Protein AF-A0AAP6B403-F1 (afdb_monomer_lite)

Organism: Escherichia coli (NCBI:txid562)

Radius of gyration: 23.77 Å; chains: 1; bounding box: 49×22×82 Å

Sequence (148 aa):
MSEGTRVNDFAYVKQALLAVFHRMNTRPLTRLCEKDDIQRGIADIQWMLHHHYYPSPGQVGFIIFLLRDEKFRVVREDGRQSFLAVEIQSLIDVLKDIRKYLQFVTRYDCDGCIIRLHASAERKYLWIFLECVIVFILCAVLFFLIIC

Structure (mmCIF, N/CA/C/O backbone):
data_AF-A0AAP6B403-F1
#
_entry.id   AF-A0AAP6B403-F1
#
loop_
_atom_site.group_PDB
_atom_site.id
_atom_site.type_symbol
_atom_site.label_atom_id
_atom_site.label_alt_id
_atom_site.label_comp_id
_atom_site.label_asym_id
_atom_site.label_entity_id
_atom_site.label_seq_id
_atom_site.pdbx_PDB_ins_code
_atom_site.Cartn_x
_atom_site.Cartn_y
_atom_site.Cartn_z
_atom_site.occupancy
_atom_site.B_iso_or_equiv
_atom_site.auth_seq_id
_atom_site.auth_comp_id
_atom_site.auth_asym_id
_atom_site.auth_atom_id
_atom_site.pdbx_PDB_model_num
ATOM 1 N N . MET A 1 1 ? 16.189 9.549 -17.288 1.00 48.72 1 MET A N 1
ATOM 2 C CA . MET A 1 1 ? 15.936 8.790 -16.044 1.00 48.72 1 MET A CA 1
ATOM 3 C C . MET A 1 1 ? 16.785 7.537 -16.120 1.00 48.72 1 MET A C 1
ATOM 5 O O . MET A 1 1 ? 16.597 6.778 -17.062 1.00 48.72 1 MET A O 1
ATOM 9 N N . SER A 1 2 ? 17.787 7.416 -15.249 1.00 49.03 2 SER A N 1
ATOM 10 C CA . SER A 1 2 ? 18.750 6.307 -15.263 1.00 49.03 2 SER A CA 1
ATOM 11 C C . SER A 1 2 ? 18.088 5.025 -14.747 1.00 49.03 2 SER A C 1
ATOM 13 O O . SER A 1 2 ? 17.201 5.075 -13.894 1.00 49.03 2 SER A O 1
ATOM 15 N N . GLU A 1 3 ? 18.506 3.880 -15.277 1.00 51.94 3 GLU A N 1
ATOM 16 C CA . GLU A 1 3 ? 18.028 2.553 -14.877 1.00 51.94 3 GLU A CA 1
ATOM 17 C C . GLU A 1 3 ? 18.267 2.284 -13.380 1.00 51.94 3 GLU A C 1
ATOM 19 O O . GLU A 1 3 ? 17.398 1.737 -12.703 1.00 51.94 3 GLU A O 1
ATOM 24 N N . GLY A 1 4 ? 19.362 2.815 -12.820 1.00 56.03 4 GLY A N 1
ATOM 25 C CA . GLY A 1 4 ? 19.655 2.749 -11.384 1.00 56.03 4 GLY A CA 1
ATOM 26 C C . GLY A 1 4 ? 18.653 3.510 -10.505 1.00 56.03 4 GLY A C 1
ATOM 27 O O . GLY A 1 4 ? 18.378 3.090 -9.385 1.00 56.03 4 GLY A O 1
ATOM 28 N N . THR A 1 5 ? 18.041 4.587 -11.011 1.00 62.16 5 THR A N 1
ATOM 29 C CA . THR A 1 5 ? 16.978 5.307 -10.286 1.00 62.16 5 THR A CA 1
ATOM 30 C C . THR A 1 5 ? 15.717 4.447 -10.181 1.00 62.16 5 THR A C 1
ATOM 32 O O . THR A 1 5 ? 15.158 4.315 -9.099 1.00 62.16 5 THR A O 1
ATOM 35 N N . ARG A 1 6 ? 15.321 3.769 -11.268 1.00 63.31 6 ARG A N 1
ATOM 36 C CA . ARG A 1 6 ? 14.115 2.920 -11.296 1.00 63.31 6 ARG A CA 1
ATOM 37 C C . ARG A 1 6 ? 14.218 1.688 -10.393 1.00 63.31 6 ARG A C 1
ATOM 39 O O . ARG A 1 6 ? 13.226 1.293 -9.787 1.00 63.31 6 ARG A O 1
ATOM 46 N N . VAL A 1 7 ? 15.403 1.085 -10.293 1.00 61.81 7 VAL A N 1
ATOM 47 C CA . VAL A 1 7 ? 15.643 -0.050 -9.384 1.00 61.81 7 VAL A CA 1
ATOM 48 C C . VAL A 1 7 ? 15.498 0.387 -7.921 1.00 61.81 7 VAL A C 1
ATOM 50 O O . VAL A 1 7 ? 14.832 -0.298 -7.142 1.00 61.81 7 VAL A O 1
ATOM 53 N N . ASN A 1 8 ? 16.032 1.560 -7.566 1.00 73.75 8 ASN A N 1
ATOM 54 C CA . ASN A 1 8 ? 15.880 2.133 -6.226 1.00 73.75 8 ASN A CA 1
ATOM 55 C C . ASN A 1 8 ? 14.420 2.506 -5.913 1.00 73.75 8 ASN A C 1
ATOM 57 O O . ASN A 1 8 ? 13.933 2.214 -4.821 1.00 73.75 8 ASN A O 1
ATOM 61 N N . ASP A 1 9 ? 13.698 3.066 -6.886 1.00 84.25 9 ASP A N 1
ATOM 62 C CA . ASP A 1 9 ? 12.278 3.413 -6.761 1.00 84.25 9 ASP A CA 1
ATOM 63 C C . ASP A 1 9 ? 11.404 2.171 -6.490 1.00 84.25 9 ASP A C 1
ATOM 65 O O . ASP A 1 9 ? 10.488 2.198 -5.665 1.00 84.25 9 ASP A O 1
ATOM 69 N N . PHE A 1 10 ? 11.677 1.051 -7.172 1.00 87.12 10 PHE A N 1
ATOM 70 C CA . PHE A 1 10 ? 10.951 -0.205 -6.951 1.00 87.12 10 PHE A CA 1
ATOM 71 C C . PHE A 1 10 ? 11.258 -0.811 -5.578 1.00 87.12 10 PHE A C 1
ATOM 73 O O . PHE A 1 10 ? 10.337 -1.230 -4.873 1.00 87.12 10 PHE A O 1
ATOM 80 N N . ALA A 1 11 ? 12.533 -0.832 -5.178 1.00 88.69 11 ALA A N 1
ATOM 81 C CA . ALA A 1 11 ? 12.945 -1.327 -3.867 1.00 88.69 11 ALA A CA 1
ATOM 82 C C . ALA A 1 11 ? 12.255 -0.557 -2.730 1.00 88.69 11 ALA A C 1
ATOM 84 O O . ALA A 1 11 ? 11.718 -1.178 -1.809 1.00 88.69 11 ALA A O 1
ATOM 85 N N . TYR A 1 12 ? 12.183 0.774 -2.848 1.00 89.94 12 TYR A N 1
ATOM 86 C CA . TYR A 1 12 ? 11.459 1.630 -1.911 1.00 89.94 12 TYR A CA 1
ATOM 87 C C . TYR A 1 12 ? 9.979 1.237 -1.796 1.00 89.94 12 TYR A C 1
ATOM 89 O O . TYR A 1 12 ? 9.494 0.969 -0.695 1.00 89.94 12 TYR A O 1
ATOM 97 N N . VAL A 1 13 ? 9.266 1.132 -2.925 1.00 91.62 13 VAL A N 1
ATOM 98 C CA . VAL A 1 13 ? 7.840 0.756 -2.941 1.00 91.62 13 VAL A CA 1
ATOM 99 C C . VAL A 1 13 ? 7.618 -0.623 -2.325 1.00 91.62 13 VAL A C 1
ATOM 101 O O . VAL A 1 13 ? 6.713 -0.797 -1.507 1.00 91.62 13 VAL A O 1
ATOM 104 N N . LYS A 1 14 ? 8.451 -1.600 -2.695 1.00 94.44 14 LYS A N 1
ATOM 105 C CA . LYS A 1 14 ? 8.369 -2.967 -2.180 1.00 94.44 14 LYS A CA 1
ATOM 106 C C . LYS A 1 14 ? 8.542 -2.993 -0.666 1.00 94.44 14 LYS A C 1
ATOM 108 O O . LYS A 1 14 ? 7.716 -3.582 0.027 1.00 94.44 14 LYS A O 1
ATOM 113 N N . GLN A 1 15 ? 9.578 -2.338 -0.147 1.00 94.75 15 GLN A N 1
ATOM 114 C CA . GLN A 1 15 ? 9.840 -2.299 1.289 1.00 94.75 15 GLN A CA 1
ATOM 115 C C . GLN A 1 15 ? 8.717 -1.584 2.051 1.00 94.75 15 GLN A C 1
ATOM 117 O O . GLN A 1 15 ? 8.263 -2.088 3.077 1.00 94.75 15 GLN A O 1
ATOM 122 N N . ALA A 1 16 ? 8.229 -0.454 1.533 1.00 94.31 16 ALA A N 1
ATOM 123 C CA . ALA A 1 16 ? 7.165 0.318 2.166 1.00 94.31 16 ALA A CA 1
ATOM 124 C C . ALA A 1 16 ? 5.848 -0.473 2.252 1.00 94.31 16 ALA A C 1
ATOM 126 O O . ALA A 1 16 ? 5.251 -0.555 3.324 1.00 94.31 16 ALA A O 1
ATOM 127 N N . LEU A 1 17 ? 5.418 -1.115 1.160 1.00 95.75 17 LEU A N 1
ATOM 128 C CA . LEU A 1 17 ? 4.197 -1.928 1.152 1.00 95.75 17 LEU A CA 1
ATOM 129 C C . LEU A 1 17 ? 4.313 -3.162 2.051 1.00 95.75 17 LEU A C 1
ATOM 131 O O . LEU A 1 17 ? 3.391 -3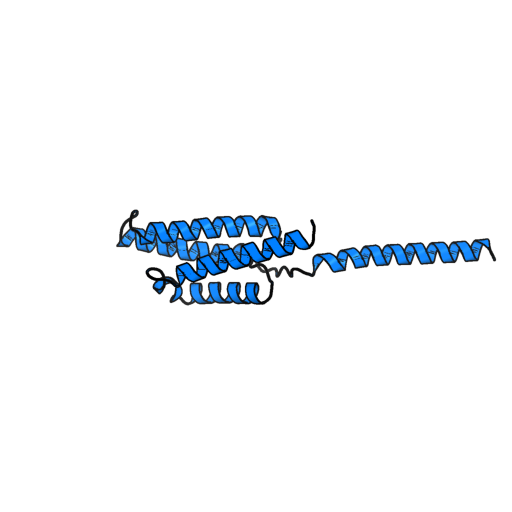.448 2.812 1.00 95.75 17 LEU A O 1
ATOM 135 N N . LEU A 1 18 ? 5.449 -3.865 2.022 1.00 94.75 18 LEU A N 1
ATOM 136 C CA . LEU A 1 18 ? 5.670 -5.015 2.904 1.00 94.75 18 LEU A CA 1
ATOM 137 C C . LEU A 1 18 ? 5.667 -4.610 4.384 1.00 94.75 18 LEU A C 1
ATOM 139 O O . LEU A 1 18 ? 5.119 -5.343 5.204 1.00 94.75 18 LEU A O 1
ATOM 143 N N . ALA A 1 19 ? 6.205 -3.437 4.731 1.00 93.81 19 ALA A N 1
ATOM 144 C CA . ALA A 1 19 ? 6.144 -2.912 6.093 1.00 93.81 19 ALA A CA 1
ATOM 145 C C . ALA A 1 19 ? 4.702 -2.604 6.536 1.00 93.81 19 ALA A C 1
ATOM 147 O O . ALA A 1 19 ? 4.329 -2.920 7.667 1.00 93.81 19 ALA A O 1
ATOM 148 N N . VAL A 1 20 ? 3.873 -2.039 5.648 1.00 94.31 20 VAL A N 1
ATOM 149 C CA . VAL A 1 20 ? 2.440 -1.825 5.918 1.00 94.31 20 VAL A CA 1
ATOM 150 C C . VAL A 1 20 ? 1.731 -3.159 6.147 1.00 94.31 20 VAL A C 1
ATOM 152 O O . VAL A 1 20 ? 1.050 -3.315 7.157 1.00 94.31 20 VAL A O 1
ATOM 155 N N . PHE A 1 21 ? 1.914 -4.139 5.259 1.00 93.06 21 PHE A N 1
ATOM 156 C CA . PHE A 1 21 ? 1.256 -5.445 5.384 1.00 93.06 21 PHE A CA 1
ATOM 157 C C . PHE A 1 21 ? 1.716 -6.215 6.616 1.00 93.06 21 PHE A C 1
ATOM 159 O O . PHE A 1 21 ? 0.906 -6.865 7.271 1.00 93.06 21 PHE A O 1
ATOM 166 N N . HIS A 1 22 ? 2.992 -6.095 6.981 1.00 92.19 22 HIS A N 1
ATOM 167 C CA . HIS A 1 22 ? 3.491 -6.657 8.226 1.00 92.19 22 HIS A CA 1
ATOM 168 C C . HIS A 1 22 ? 2.767 -6.052 9.434 1.00 92.19 22 HIS A C 1
ATOM 170 O O . HIS A 1 22 ? 2.253 -6.799 10.257 1.00 92.19 22 HIS A O 1
ATOM 176 N N . ARG A 1 23 ? 2.638 -4.718 9.498 1.00 90.94 23 ARG A N 1
ATOM 177 C CA . ARG A 1 23 ? 1.892 -4.036 10.571 1.00 90.94 23 ARG A CA 1
ATOM 178 C C . ARG A 1 23 ? 0.417 -4.430 10.610 1.00 90.94 23 ARG A C 1
ATOM 180 O O . ARG A 1 23 ? -0.119 -4.686 11.684 1.00 90.94 23 ARG A O 1
ATOM 187 N N . MET A 1 24 ? -0.233 -4.540 9.453 1.00 89.12 24 MET A N 1
ATOM 188 C CA . MET A 1 24 ? -1.617 -5.020 9.376 1.00 89.12 24 MET A CA 1
ATOM 189 C C . MET A 1 24 ? -1.767 -6.450 9.912 1.00 89.12 24 MET A C 1
ATOM 191 O O . MET A 1 24 ? -2.800 -6.779 10.487 1.00 89.12 24 MET A O 1
ATOM 195 N N . ASN A 1 25 ? -0.736 -7.285 9.769 1.00 87.25 25 ASN A N 1
ATOM 196 C CA . ASN A 1 25 ? -0.720 -8.657 10.270 1.00 87.25 25 ASN A CA 1
ATOM 197 C C . ASN A 1 25 ? -0.200 -8.782 11.717 1.00 87.25 25 ASN A C 1
ATOM 199 O O . ASN A 1 25 ? 0.017 -9.889 12.208 1.00 87.25 25 ASN A O 1
ATOM 203 N N . THR A 1 26 ? 0.016 -7.665 12.416 1.00 85.19 26 THR A N 1
ATOM 204 C CA . THR A 1 26 ? 0.344 -7.648 13.850 1.00 85.19 26 THR A CA 1
ATOM 205 C C . THR A 1 26 ? -0.866 -7.233 14.679 1.00 85.19 26 THR A C 1
ATOM 207 O O . THR A 1 26 ? -1.756 -6.528 14.203 1.00 85.19 26 THR A O 1
ATOM 210 N N . ARG A 1 27 ? -0.951 -7.711 15.928 1.00 77.06 27 ARG A N 1
ATOM 211 C CA . ARG A 1 27 ? -2.027 -7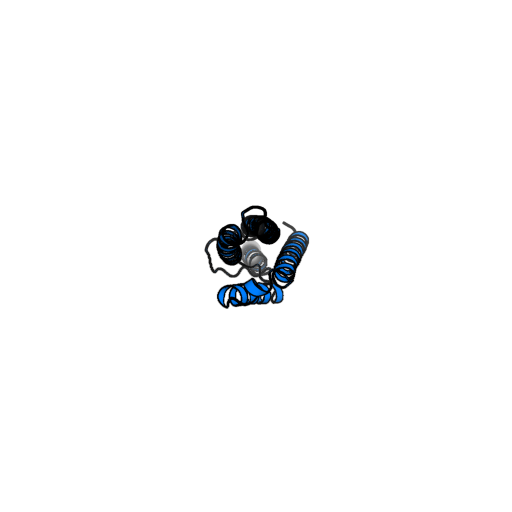.291 16.839 1.00 77.06 27 ARG A CA 1
ATOM 212 C C . ARG A 1 27 ? -1.922 -5.779 17.078 1.00 77.06 27 ARG A C 1
ATOM 214 O O . ARG A 1 27 ? -0.805 -5.306 17.266 1.00 77.06 27 ARG A O 1
ATOM 221 N N . PRO A 1 28 ? -3.045 -5.046 17.144 1.00 75.12 28 PRO A N 1
ATOM 222 C CA . PRO A 1 28 ? -4.441 -5.519 17.169 1.00 75.12 28 PRO A CA 1
ATOM 223 C C . PRO A 1 28 ? -5.119 -5.692 15.790 1.00 75.12 28 PRO A C 1
ATOM 225 O O . PRO A 1 28 ? -6.290 -6.060 15.728 1.00 75.12 28 PRO A O 1
ATOM 228 N N . LEU A 1 29 ? -4.407 -5.454 14.686 1.00 79.44 29 LEU A N 1
ATOM 229 C CA . LEU A 1 29 ? -4.966 -5.393 13.329 1.00 79.44 29 LEU A CA 1
ATOM 230 C C . LEU A 1 29 ? -5.096 -6.744 12.618 1.00 79.44 29 LEU A C 1
ATOM 232 O O . LEU A 1 29 ? -5.716 -6.808 11.560 1.00 79.44 29 LEU A O 1
ATOM 236 N N . THR A 1 30 ? -4.593 -7.834 13.201 1.00 80.00 30 THR A N 1
ATOM 237 C CA . THR A 1 30 ? -4.675 -9.189 12.619 1.00 80.00 30 THR A CA 1
ATOM 238 C C . THR A 1 30 ? -6.084 -9.565 12.173 1.00 80.00 30 THR A C 1
ATOM 240 O O . THR A 1 30 ? -6.255 -10.136 11.103 1.00 80.00 30 THR A O 1
ATOM 243 N N . ARG A 1 31 ? -7.103 -9.167 12.945 1.00 77.81 31 ARG A N 1
ATOM 244 C CA . ARG A 1 31 ? -8.519 -9.436 12.649 1.00 77.81 31 ARG A CA 1
ATOM 245 C C . ARG A 1 31 ? -8.997 -8.796 11.344 1.00 77.81 31 ARG A C 1
ATOM 247 O O . ARG A 1 31 ? -9.933 -9.273 10.716 1.00 77.81 31 ARG A O 1
ATOM 254 N N . LEU A 1 32 ? -8.360 -7.702 10.933 1.00 76.50 32 LEU A N 1
ATOM 255 C CA . LEU A 1 32 ? -8.631 -7.058 9.657 1.00 76.50 32 LEU A CA 1
ATOM 256 C C . LEU A 1 32 ? -8.083 -7.892 8.491 1.00 76.50 32 LEU A C 1
ATOM 258 O O . LEU A 1 32 ? -8.729 -7.992 7.454 1.00 76.50 32 LEU A O 1
ATOM 262 N N . CYS A 1 33 ? -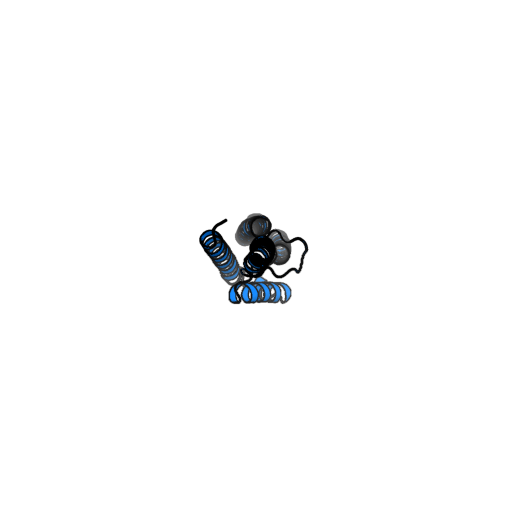6.924 -8.527 8.677 1.00 77.75 33 CYS A N 1
ATOM 263 C CA . CYS A 1 33 ? -6.325 -9.411 7.676 1.00 77.75 33 CYS A CA 1
ATOM 264 C C . CYS A 1 33 ? -7.077 -10.741 7.505 1.00 77.75 33 CYS A C 1
ATOM 266 O O . CYS A 1 33 ? -6.839 -11.424 6.517 1.00 77.75 33 CYS A O 1
ATOM 268 N N . GLU A 1 34 ? -7.987 -11.091 8.420 1.00 81.69 34 GLU A N 1
ATOM 269 C CA . GLU A 1 34 ? -8.866 -12.267 8.307 1.00 81.69 34 GLU A CA 1
ATOM 270 C C . GLU A 1 34 ? -10.023 -12.053 7.315 1.00 81.69 34 GLU A C 1
ATOM 272 O O . GLU A 1 34 ? -10.693 -13.010 6.941 1.00 81.69 34 GLU A O 1
ATOM 277 N N . LYS A 1 35 ? -10.287 -10.811 6.879 1.00 84.38 35 LYS A N 1
ATOM 278 C CA . LYS A 1 35 ? -11.310 -10.547 5.860 1.00 84.38 35 LYS A CA 1
ATOM 279 C C . LYS A 1 35 ? -10.795 -10.978 4.485 1.00 84.38 35 LYS A C 1
ATOM 281 O O . LYS A 1 35 ? -9.793 -10.435 4.014 1.00 84.38 35 LYS A O 1
ATOM 286 N N . ASP A 1 36 ? -11.535 -11.860 3.813 1.00 86.69 36 ASP A N 1
ATOM 287 C CA . ASP A 1 36 ? -11.174 -12.431 2.505 1.00 86.69 36 ASP A CA 1
ATOM 288 C C . ASP A 1 36 ? -10.760 -11.377 1.467 1.00 86.69 36 ASP A C 1
ATOM 290 O O . ASP A 1 36 ? -9.772 -11.556 0.754 1.00 86.69 36 ASP A O 1
ATOM 294 N N . ASP A 1 37 ? -11.475 -10.252 1.395 1.00 83.69 37 ASP A N 1
ATOM 295 C CA . ASP A 1 37 ? -11.188 -9.184 0.429 1.00 83.69 37 ASP A CA 1
ATOM 296 C C . ASP A 1 37 ? -9.839 -8.500 0.690 1.00 83.69 37 ASP A C 1
ATOM 298 O O . ASP A 1 37 ? -9.104 -8.170 -0.245 1.00 83.69 37 ASP A O 1
ATOM 302 N N . ILE A 1 38 ? -9.486 -8.318 1.966 1.00 86.19 38 ILE A N 1
ATOM 303 C CA . ILE A 1 38 ? -8.208 -7.730 2.379 1.00 86.19 38 ILE A CA 1
ATOM 304 C C . ILE A 1 38 ? -7.088 -8.728 2.132 1.00 86.19 38 ILE A C 1
ATOM 306 O O . ILE A 1 38 ? -6.064 -8.366 1.555 1.00 86.19 38 ILE A O 1
ATOM 310 N N . GLN A 1 39 ? -7.295 -9.988 2.512 1.00 89.56 39 GLN A N 1
ATOM 311 C CA . GLN A 1 39 ? -6.317 -11.046 2.303 1.00 89.56 39 GLN A CA 1
ATOM 312 C C . GLN A 1 39 ? -6.015 -11.243 0.814 1.00 89.56 39 GLN A C 1
ATOM 314 O O . GLN A 1 39 ? -4.845 -11.295 0.433 1.00 89.56 39 GLN A O 1
ATOM 319 N N . ARG A 1 40 ? -7.047 -11.282 -0.037 1.00 89.44 40 ARG A N 1
ATOM 320 C CA . ARG A 1 40 ? -6.894 -11.393 -1.492 1.00 89.44 40 ARG A CA 1
ATOM 321 C C . ARG A 1 40 ? -6.160 -10.182 -2.067 1.00 89.44 40 ARG A C 1
ATOM 323 O O . ARG A 1 40 ? -5.185 -10.357 -2.789 1.00 89.44 40 ARG A O 1
ATOM 330 N N . GLY A 1 41 ? -6.550 -8.964 -1.682 1.00 89.31 41 GLY A N 1
ATOM 331 C CA . GLY A 1 41 ? -5.881 -7.743 -2.143 1.00 89.31 41 GLY A CA 1
ATOM 332 C C . GLY A 1 41 ? -4.405 -7.658 -1.729 1.00 89.31 41 GLY A C 1
ATOM 333 O O . GLY A 1 41 ? -3.560 -7.244 -2.523 1.00 89.31 41 GLY A O 1
ATOM 334 N N . ILE A 1 42 ? -4.071 -8.084 -0.506 1.00 92.25 42 ILE A N 1
ATOM 335 C CA . ILE A 1 42 ? -2.682 -8.160 -0.030 1.00 92.25 42 ILE A CA 1
ATOM 336 C C . ILE A 1 42 ? -1.903 -9.222 -0.810 1.00 92.25 42 ILE A C 1
ATOM 338 O O . ILE A 1 42 ? -0.794 -8.936 -1.264 1.00 92.25 42 ILE A O 1
ATOM 342 N N . ALA A 1 43 ? -2.471 -10.417 -0.992 1.00 91.88 43 ALA A N 1
ATOM 343 C CA . ALA A 1 43 ? -1.829 -11.511 -1.717 1.00 91.88 43 ALA A CA 1
ATOM 344 C C . ALA A 1 43 ? -1.529 -11.132 -3.175 1.00 91.88 43 ALA A C 1
ATOM 346 O O . ALA A 1 43 ? -0.419 -11.375 -3.651 1.00 91.88 43 ALA A O 1
ATOM 347 N N . ASP A 1 44 ? -2.464 -10.461 -3.851 1.00 91.12 44 ASP A N 1
ATOM 348 C CA . ASP A 1 44 ? -2.275 -9.976 -5.220 1.00 91.12 44 ASP A CA 1
ATOM 349 C C . ASP A 1 44 ? -1.107 -8.983 -5.305 1.00 91.12 44 ASP A C 1
ATOM 351 O O . ASP A 1 44 ? -0.214 -9.125 -6.146 1.00 91.12 44 ASP A O 1
ATOM 355 N N . ILE A 1 45 ? -1.052 -8.002 -4.396 1.00 92.81 45 ILE A N 1
ATOM 356 C CA . ILE A 1 45 ? 0.049 -7.029 -4.355 1.00 92.81 45 ILE A CA 1
ATOM 357 C C . ILE A 1 45 ? 1.378 -7.726 -4.024 1.00 92.81 45 ILE A C 1
ATOM 359 O O . ILE A 1 45 ? 2.395 -7.439 -4.655 1.00 92.81 45 ILE A O 1
ATOM 363 N N . GLN A 1 46 ? 1.399 -8.654 -3.065 1.00 93.81 46 GLN A N 1
ATOM 364 C CA . GLN A 1 46 ? 2.599 -9.420 -2.718 1.00 93.81 46 GLN A CA 1
ATOM 365 C C . GLN A 1 46 ? 3.107 -10.247 -3.900 1.00 93.81 46 GLN A C 1
ATOM 367 O O . GLN A 1 46 ? 4.311 -10.243 -4.171 1.00 93.81 46 GLN A O 1
ATOM 372 N N . TRP A 1 47 ? 2.209 -10.898 -4.642 1.00 93.38 47 TRP A N 1
ATOM 373 C CA . TRP A 1 47 ? 2.555 -11.634 -5.852 1.00 93.38 47 TRP A CA 1
ATOM 374 C C . TRP A 1 47 ? 3.179 -10.706 -6.901 1.00 93.38 47 TRP A C 1
ATOM 376 O O . TRP A 1 47 ? 4.224 -11.034 -7.463 1.00 93.38 47 TRP A O 1
ATOM 386 N N . MET A 1 48 ? 2.619 -9.512 -7.112 1.00 91.06 48 MET A N 1
ATOM 387 C CA . MET A 1 48 ? 3.191 -8.519 -8.032 1.00 91.06 48 MET A CA 1
ATOM 388 C C . MET A 1 48 ? 4.594 -8.077 -7.602 1.00 91.06 48 MET A C 1
ATOM 390 O O . MET A 1 48 ? 5.528 -8.105 -8.404 1.00 91.06 48 MET A O 1
ATOM 394 N N . LEU A 1 49 ? 4.773 -7.737 -6.324 1.00 91.62 49 LEU A N 1
ATOM 395 C CA . LEU A 1 49 ? 6.064 -7.315 -5.774 1.00 91.62 49 LEU A CA 1
ATOM 396 C C . LEU A 1 49 ? 7.123 -8.430 -5.813 1.00 91.62 49 LEU A C 1
ATOM 398 O O . LEU A 1 49 ? 8.318 -8.152 -5.956 1.00 91.62 49 LEU A O 1
ATOM 402 N N . HIS A 1 50 ? 6.704 -9.689 -5.679 1.00 91.31 50 HIS A N 1
ATOM 403 C CA . HIS A 1 50 ? 7.572 -10.854 -5.837 1.00 91.31 50 HIS A CA 1
ATOM 404 C C . HIS A 1 50 ? 8.075 -10.982 -7.282 1.00 91.31 50 HIS A C 1
ATOM 406 O O . HIS A 1 50 ? 9.257 -11.231 -7.509 1.00 91.31 50 HIS A O 1
ATOM 412 N N . HIS A 1 51 ? 7.207 -10.720 -8.260 1.00 87.38 51 HIS A N 1
ATOM 413 C CA . HIS A 1 51 ? 7.518 -10.806 -9.689 1.00 87.38 51 HIS A CA 1
ATOM 414 C C . HIS A 1 51 ? 8.040 -9.494 -10.300 1.00 87.38 51 HIS A C 1
ATOM 416 O O . HIS A 1 51 ? 8.066 -9.351 -11.520 1.00 87.38 51 HIS A O 1
ATOM 422 N N . HIS A 1 52 ? 8.501 -8.553 -9.471 1.00 86.62 52 HIS A N 1
ATOM 423 C CA . HIS A 1 52 ? 9.071 -7.272 -9.908 1.00 86.62 52 HIS A CA 1
ATOM 424 C C . HIS A 1 52 ? 8.097 -6.396 -10.720 1.00 86.62 52 HIS A C 1
ATOM 426 O O . HIS A 1 52 ? 8.490 -5.682 -11.647 1.00 86.62 52 HIS A O 1
ATOM 432 N N . TYR A 1 53 ? 6.814 -6.433 -10.350 1.00 85.62 53 TYR A N 1
ATOM 433 C CA . TYR A 1 53 ? 5.765 -5.578 -10.897 1.00 85.62 53 TYR A CA 1
ATOM 434 C C . TYR A 1 53 ? 5.322 -4.535 -9.875 1.00 85.62 53 TYR A C 1
ATOM 436 O O . TYR A 1 53 ? 5.076 -4.849 -8.709 1.00 85.62 53 TYR A O 1
ATOM 444 N N . TYR A 1 54 ? 5.187 -3.284 -10.321 1.00 87.38 54 TYR A N 1
ATOM 445 C CA . TYR A 1 54 ? 4.544 -2.259 -9.506 1.00 87.38 54 TYR A CA 1
ATOM 446 C C . TYR A 1 54 ? 3.051 -2.570 -9.377 1.00 87.38 54 TYR A C 1
ATOM 448 O O . TYR A 1 54 ? 2.394 -2.728 -10.412 1.00 87.38 54 TYR A O 1
ATOM 456 N N . PRO A 1 55 ? 2.483 -2.588 -8.160 1.00 90.19 55 PRO A N 1
ATOM 457 C CA . PRO A 1 55 ? 1.038 -2.623 -8.012 1.00 90.19 55 PRO A CA 1
ATOM 458 C C . PRO A 1 55 ? 0.418 -1.355 -8.598 1.00 90.19 55 PRO A C 1
ATOM 460 O O . PRO A 1 55 ? 1.038 -0.286 -8.629 1.00 90.19 55 PRO A O 1
ATOM 463 N N . SER A 1 56 ? -0.820 -1.468 -9.060 1.00 87.94 56 SER A N 1
ATOM 464 C CA . SER A 1 56 ? -1.558 -0.306 -9.541 1.00 87.94 56 SER A CA 1
ATOM 465 C C . SER A 1 56 ? -1.934 0.630 -8.379 1.00 87.94 56 SER A C 1
ATOM 467 O O . SER A 1 56 ? -2.227 0.173 -7.265 1.00 87.94 56 SER A O 1
ATOM 469 N N . PRO A 1 57 ? -1.999 1.954 -8.615 1.00 89.00 57 PRO A N 1
ATOM 470 C CA . PRO A 1 57 ? -2.567 2.898 -7.659 1.00 89.00 57 PRO A CA 1
ATOM 471 C C . PRO A 1 57 ? -3.993 2.533 -7.225 1.00 89.00 57 PRO A C 1
ATOM 473 O O . PRO A 1 57 ? -4.370 2.833 -6.091 1.00 89.00 57 PRO A O 1
ATOM 476 N N . GLY A 1 58 ? -4.769 1.893 -8.108 1.00 88.31 58 GLY A N 1
ATOM 477 C CA . GLY A 1 58 ? -6.106 1.374 -7.824 1.00 88.31 58 GLY A CA 1
ATOM 478 C C . GLY A 1 58 ? -6.098 0.263 -6.773 1.00 88.31 58 GLY A C 1
ATOM 479 O O . GLY A 1 58 ? -6.834 0.358 -5.795 1.00 88.31 58 GLY A O 1
ATOM 480 N N . GLN A 1 59 ? -5.201 -0.724 -6.890 1.00 89.88 59 GLN A N 1
ATOM 481 C CA . GLN A 1 59 ? -5.044 -1.794 -5.890 1.00 89.88 59 GLN A CA 1
ATOM 482 C C . GLN A 1 59 ? -4.667 -1.240 -4.510 1.00 89.88 59 GLN A C 1
ATOM 484 O O . GLN A 1 59 ? -5.272 -1.607 -3.506 1.00 89.88 59 GLN A O 1
ATOM 489 N N . VAL A 1 60 ? -3.728 -0.290 -4.446 1.00 93.19 60 VAL A N 1
ATOM 490 C CA . VAL A 1 60 ? -3.399 0.396 -3.181 1.00 93.19 60 VAL A CA 1
ATOM 491 C C . VAL A 1 60 ? -4.598 1.211 -2.672 1.00 93.19 60 VAL A C 1
ATOM 493 O O . VAL A 1 60 ? -4.886 1.229 -1.476 1.00 93.19 60 VAL A O 1
ATOM 496 N N . GLY A 1 61 ? -5.343 1.848 -3.579 1.00 92.50 61 GLY A N 1
ATOM 497 C CA . GLY A 1 61 ? -6.588 2.555 -3.281 1.00 92.50 61 GLY A CA 1
ATOM 498 C C . GLY A 1 61 ? -7.672 1.667 -2.666 1.00 92.50 61 GLY A C 1
ATOM 499 O O . GLY A 1 61 ? -8.357 2.109 -1.744 1.00 92.50 61 GLY A O 1
ATOM 500 N N . PHE A 1 62 ? -7.791 0.420 -3.119 1.00 90.62 62 PHE A N 1
ATOM 501 C CA . PHE A 1 62 ? -8.726 -0.560 -2.574 1.00 90.62 62 PHE A CA 1
ATOM 502 C C . PHE A 1 62 ? -8.383 -0.927 -1.124 1.00 90.62 62 PHE A C 1
ATOM 504 O O . PHE A 1 62 ? -9.254 -0.881 -0.258 1.00 90.62 62 PHE A O 1
ATOM 511 N N . ILE A 1 63 ? -7.103 -1.155 -0.810 1.00 92.56 63 ILE A N 1
ATOM 512 C CA . ILE A 1 63 ? -6.668 -1.391 0.579 1.00 92.56 63 ILE A CA 1
ATOM 513 C C . ILE A 1 63 ? -6.971 -0.174 1.470 1.00 92.56 63 ILE A C 1
ATOM 515 O O . ILE A 1 63 ? -7.467 -0.327 2.586 1.00 92.56 63 ILE A O 1
ATOM 519 N N . ILE A 1 64 ? -6.746 1.049 0.970 1.00 94.38 64 ILE A N 1
ATOM 520 C CA . ILE A 1 64 ? -7.108 2.287 1.685 1.00 94.38 64 ILE A CA 1
ATOM 521 C C . ILE A 1 64 ? -8.614 2.350 1.966 1.00 94.38 64 ILE A C 1
ATOM 523 O O . ILE A 1 64 ? -9.014 2.790 3.045 1.00 94.38 64 ILE A O 1
ATOM 527 N N . PHE A 1 65 ? -9.450 1.959 1.002 1.00 92.69 65 PHE A N 1
ATOM 528 C CA . PHE A 1 65 ? -10.902 1.937 1.162 1.00 92.69 65 PHE A CA 1
ATOM 529 C C . PHE A 1 65 ? -11.321 0.987 2.292 1.00 92.69 65 PHE A C 1
ATOM 531 O O . PHE A 1 65 ? -12.048 1.405 3.192 1.00 92.69 65 PHE A O 1
ATOM 538 N N . LEU A 1 66 ? -10.780 -0.233 2.309 1.00 90.88 66 LEU A N 1
ATOM 539 C CA . LEU A 1 66 ? -11.078 -1.237 3.334 1.00 90.88 66 LEU A CA 1
ATOM 540 C C . LEU A 1 66 ? -10.601 -0.810 4.729 1.00 90.88 66 LEU A C 1
ATOM 542 O O . LEU A 1 66 ? -11.336 -0.933 5.707 1.00 90.88 66 LEU A O 1
ATOM 546 N N . LEU A 1 67 ? -9.403 -0.226 4.829 1.00 92.12 67 LEU A N 1
ATOM 547 C CA . LEU A 1 67 ? -8.903 0.342 6.085 1.00 92.12 67 LEU A CA 1
ATOM 548 C C . LEU A 1 67 ? -9.768 1.507 6.570 1.00 92.12 67 LEU A C 1
ATOM 550 O O . LEU A 1 67 ? -9.973 1.679 7.769 1.00 92.12 67 LEU A O 1
ATOM 554 N N . ARG A 1 68 ? -10.281 2.336 5.657 1.00 93.56 68 ARG A N 1
ATOM 555 C CA . ARG A 1 68 ? -11.152 3.455 6.022 1.00 93.56 68 ARG A CA 1
ATOM 556 C C . ARG A 1 68 ? -12.483 2.961 6.585 1.00 93.56 68 ARG A C 1
ATOM 558 O O . ARG A 1 68 ? -12.937 3.532 7.575 1.00 93.56 68 ARG A O 1
ATOM 565 N N . ASP A 1 69 ? -13.075 1.939 5.976 1.00 91.50 69 ASP A N 1
ATOM 566 C CA . ASP A 1 69 ? -14.288 1.295 6.485 1.00 91.50 69 ASP A CA 1
ATOM 567 C C . ASP A 1 69 ? -14.065 0.734 7.897 1.00 91.50 69 ASP A C 1
ATOM 569 O O . ASP A 1 69 ? -14.797 1.066 8.833 1.00 91.50 69 ASP A O 1
ATOM 573 N N . GLU A 1 70 ? -12.955 0.020 8.096 1.00 89.25 70 GLU A N 1
ATOM 574 C CA . GLU A 1 70 ? -12.587 -0.499 9.413 1.00 89.25 70 GLU A CA 1
ATOM 575 C C . GLU A 1 70 ? -12.375 0.618 10.440 1.00 89.25 70 GLU A C 1
ATOM 577 O O . GLU A 1 70 ? -12.849 0.530 11.572 1.00 89.25 70 GLU A O 1
ATOM 582 N N . LYS A 1 71 ? -11.725 1.717 10.045 1.00 92.62 71 LYS A N 1
ATOM 583 C CA . LYS A 1 71 ? -11.569 2.881 10.917 1.00 92.62 71 LYS A CA 1
ATOM 584 C C . LYS A 1 71 ? -12.926 3.426 11.354 1.00 92.62 71 LYS A C 1
ATOM 586 O O . LYS A 1 71 ? -13.084 3.778 12.517 1.00 92.62 71 LYS A O 1
ATOM 591 N N . PHE A 1 72 ? -13.903 3.525 10.451 1.00 92.88 72 PHE A N 1
ATOM 592 C CA . PHE A 1 72 ? -15.240 3.997 10.815 1.00 92.88 72 PHE A CA 1
ATOM 593 C C . PHE A 1 72 ? -15.925 3.065 11.811 1.00 92.88 72 PHE A C 1
ATOM 595 O O . PHE A 1 72 ? -16.577 3.562 12.729 1.00 92.88 72 PHE A O 1
ATOM 602 N N . ARG A 1 73 ? -15.755 1.747 11.662 1.00 90.62 73 ARG A N 1
ATOM 603 C CA . ARG A 1 73 ? -16.232 0.754 12.630 1.00 90.62 73 ARG A CA 1
ATOM 604 C C . ARG A 1 73 ? -15.600 0.974 14.007 1.00 90.62 73 ARG A C 1
ATOM 606 O O . ARG A 1 73 ? -16.325 1.201 14.969 1.00 90.62 73 ARG A O 1
ATOM 613 N N . VAL A 1 74 ? -14.269 1.030 14.076 1.00 90.81 74 VAL A N 1
ATOM 614 C CA . VAL A 1 74 ? -13.512 1.247 15.323 1.00 90.81 74 VAL A CA 1
ATOM 615 C C . VAL A 1 74 ? -13.876 2.572 15.991 1.00 90.81 74 VAL A C 1
ATOM 617 O O . VAL A 1 74 ? -14.076 2.620 17.196 1.00 90.81 74 VAL A O 1
ATOM 620 N N . VAL A 1 75 ? -14.006 3.663 15.233 1.00 93.25 75 VAL A N 1
ATOM 621 C CA . VAL A 1 75 ? -14.392 4.972 15.792 1.00 93.25 75 VAL A CA 1
ATOM 622 C C . VAL A 1 75 ? -15.787 4.924 16.423 1.00 93.25 75 VAL A C 1
ATOM 624 O O . VAL A 1 75 ? -16.046 5.655 17.377 1.00 93.25 75 VAL A O 1
ATOM 627 N N . ARG A 1 76 ? -16.682 4.086 15.888 1.00 91.88 76 ARG A N 1
ATOM 628 C CA . ARG A 1 76 ? -18.048 3.911 16.391 1.00 91.88 76 ARG A CA 1
ATOM 629 C C . ARG A 1 76 ? -18.095 3.039 17.649 1.00 91.88 76 ARG A C 1
ATOM 631 O O . ARG A 1 76 ? -18.917 3.308 18.514 1.00 91.88 76 ARG A O 1
ATOM 638 N N . GLU A 1 77 ? -17.237 2.023 17.728 1.00 91.44 77 GLU A N 1
ATOM 639 C CA . GLU A 1 77 ? -17.162 1.067 18.844 1.00 91.44 77 GLU A CA 1
ATOM 640 C C . GLU A 1 77 ? -16.314 1.603 20.014 1.00 91.44 77 GLU A C 1
ATOM 642 O O . GLU A 1 77 ? -16.781 1.641 21.148 1.00 91.44 77 GLU A O 1
ATOM 647 N N . ASP A 1 78 ? -15.106 2.094 19.727 1.00 89.88 78 ASP A N 1
ATOM 648 C CA . ASP A 1 78 ? -14.075 2.427 20.724 1.00 89.88 78 ASP A CA 1
ATOM 649 C C . ASP A 1 78 ? -13.815 3.939 20.855 1.00 89.88 78 ASP A C 1
ATOM 651 O O . ASP A 1 78 ? -13.039 4.392 21.700 1.00 89.88 78 ASP A O 1
ATOM 655 N N . GLY A 1 79 ? -14.438 4.746 19.995 1.00 88.19 79 GLY A N 1
ATOM 656 C CA . GLY A 1 79 ? -14.267 6.194 19.955 1.00 88.19 79 GLY A CA 1
ATOM 657 C C . GLY A 1 79 ? -13.117 6.672 19.062 1.00 88.19 79 GLY A C 1
ATOM 658 O O . GLY A 1 79 ? -12.205 5.941 18.679 1.00 88.19 79 GLY A O 1
ATOM 659 N N . ARG A 1 80 ? -13.151 7.964 18.710 1.00 84.94 80 ARG A N 1
ATOM 660 C CA . ARG A 1 80 ? -12.231 8.567 17.724 1.00 84.94 80 ARG A CA 1
ATOM 661 C C . ARG A 1 80 ? -10.757 8.561 18.138 1.00 84.94 80 ARG A C 1
ATOM 663 O O . ARG A 1 80 ? -9.894 8.554 17.266 1.00 84.94 80 ARG A O 1
ATOM 670 N N . GLN A 1 81 ? -10.491 8.616 19.438 1.00 88.81 81 GLN A N 1
ATOM 671 C CA . GLN A 1 81 ? -9.142 8.680 20.008 1.00 88.81 81 GLN A CA 1
ATOM 672 C C . GLN A 1 81 ? -8.632 7.305 20.455 1.00 88.81 81 GLN A C 1
ATOM 674 O O . GLN A 1 81 ? -7.638 7.223 21.173 1.00 88.81 81 GLN A O 1
ATOM 679 N N . SER A 1 82 ? -9.310 6.221 20.061 1.00 91.00 82 SER A N 1
ATOM 680 C CA . SER A 1 82 ? -8.814 4.883 20.347 1.00 91.00 82 SER A CA 1
ATOM 681 C C . SER A 1 82 ? -7.478 4.655 19.641 1.00 91.00 82 SER A C 1
ATOM 683 O O . SER A 1 82 ? -7.243 5.126 18.522 1.00 91.00 82 SER A O 1
ATOM 685 N N . PHE A 1 83 ? -6.595 3.909 20.301 1.00 89.62 83 PHE A N 1
ATOM 686 C CA . PHE A 1 83 ? -5.290 3.539 19.756 1.00 89.62 83 PHE A CA 1
ATOM 687 C C . PHE A 1 83 ? -5.422 2.904 18.360 1.00 89.62 83 PHE A C 1
ATOM 689 O O . PHE A 1 83 ? -4.732 3.300 17.423 1.00 89.62 83 PHE A O 1
ATOM 696 N N . LEU A 1 84 ? -6.398 2.006 18.203 1.00 89.62 84 LEU A N 1
ATOM 697 C CA . LEU A 1 84 ? -6.731 1.344 16.943 1.00 89.62 84 LEU A CA 1
ATOM 698 C C . LEU A 1 84 ? -7.115 2.327 15.828 1.00 89.62 84 LEU A C 1
ATOM 700 O O . LEU A 1 84 ? -6.635 2.198 14.702 1.00 89.62 84 LEU A O 1
ATOM 704 N N . ALA A 1 85 ? -7.956 3.326 16.113 1.00 91.56 85 ALA A N 1
ATOM 705 C CA . ALA A 1 85 ? -8.368 4.302 15.106 1.00 91.56 85 ALA A CA 1
ATOM 706 C C . ALA A 1 85 ? -7.183 5.147 14.611 1.00 91.56 85 ALA A C 1
ATOM 708 O O . ALA A 1 85 ? -7.096 5.455 13.418 1.00 91.56 85 ALA A O 1
ATOM 709 N N . VAL A 1 86 ? -6.264 5.500 15.517 1.00 92.44 86 VAL A N 1
ATOM 710 C CA . VAL A 1 86 ? -5.032 6.237 15.199 1.00 92.44 86 VAL A CA 1
ATOM 711 C C . VAL A 1 86 ? -4.072 5.371 14.386 1.00 92.44 86 VAL A C 1
ATOM 713 O O . VAL A 1 86 ? -3.512 5.839 13.394 1.00 92.44 86 VAL A O 1
ATOM 716 N N . GLU A 1 87 ? -3.918 4.100 14.749 1.00 92.12 87 GLU A N 1
ATOM 717 C CA . GLU A 1 87 ? -3.039 3.170 14.042 1.00 92.12 87 GLU A CA 1
ATOM 718 C C . GLU A 1 87 ? -3.525 2.900 12.612 1.00 92.12 87 GLU A C 1
ATOM 720 O O . GLU A 1 87 ? -2.755 3.028 11.656 1.00 92.12 87 GLU A O 1
ATOM 725 N N . ILE A 1 88 ? -4.827 2.648 12.431 1.00 92.25 88 ILE A N 1
ATOM 726 C CA . ILE A 1 88 ? -5.432 2.504 11.100 1.00 92.25 88 ILE A CA 1
ATOM 727 C C . ILE A 1 88 ? -5.248 3.791 10.283 1.00 92.25 88 ILE A C 1
ATOM 729 O O . ILE A 1 88 ? -4.931 3.733 9.094 1.00 92.25 88 ILE A O 1
ATOM 733 N N . GLN A 1 89 ? -5.410 4.967 10.902 1.00 94.94 89 GLN A N 1
ATOM 734 C CA . GLN A 1 89 ? -5.188 6.245 10.225 1.00 94.94 89 GLN A CA 1
ATOM 735 C C . GLN A 1 89 ? -3.730 6.409 9.764 1.00 94.94 89 GLN A C 1
ATOM 737 O O . GLN A 1 89 ? -3.508 6.835 8.631 1.00 94.94 89 GLN A O 1
ATOM 742 N N . SER A 1 90 ? -2.756 6.013 10.588 1.00 94.38 90 SER A N 1
ATOM 743 C CA . SER A 1 90 ? -1.336 6.031 10.221 1.00 94.38 90 SER A CA 1
ATOM 744 C C . SER A 1 90 ? -1.049 5.145 9.003 1.00 94.38 90 SER A C 1
ATOM 746 O O . SER A 1 90 ? -0.382 5.589 8.067 1.00 94.38 90 SER A O 1
ATOM 748 N N . LEU A 1 91 ? -1.607 3.929 8.955 1.00 94.56 91 LEU A N 1
ATOM 749 C CA . LEU A 1 91 ? -1.462 3.036 7.798 1.00 94.56 91 LEU A CA 1
ATOM 750 C C . LEU A 1 91 ? -2.098 3.621 6.533 1.00 94.56 91 LEU A C 1
ATOM 752 O O . LEU A 1 91 ? -1.502 3.560 5.457 1.00 94.56 91 LEU A O 1
ATOM 756 N N . ILE A 1 92 ? -3.286 4.222 6.660 1.00 95.75 92 ILE A N 1
ATOM 757 C CA . ILE A 1 92 ? -3.968 4.898 5.551 1.00 95.75 92 ILE A CA 1
ATOM 758 C C . ILE A 1 92 ? -3.092 6.009 4.970 1.00 95.75 92 ILE A C 1
ATOM 760 O O . ILE A 1 92 ? -3.039 6.158 3.750 1.00 95.75 92 ILE A O 1
ATOM 764 N N . ASP A 1 93 ? -2.433 6.801 5.811 1.00 96.81 93 ASP A N 1
ATOM 765 C CA . ASP A 1 93 ? -1.631 7.929 5.342 1.00 96.81 93 ASP A CA 1
ATOM 766 C C . ASP A 1 93 ? -0.357 7.464 4.628 1.00 96.81 93 ASP A C 1
ATOM 768 O O . ASP A 1 93 ? -0.095 7.923 3.517 1.00 96.81 93 ASP A O 1
ATOM 772 N N . VAL A 1 94 ? 0.330 6.442 5.153 1.00 95.69 94 VAL A N 1
ATOM 773 C CA . VAL A 1 94 ? 1.456 5.801 4.447 1.00 95.69 94 VAL A CA 1
ATOM 774 C C . VAL A 1 94 ? 1.014 5.243 3.090 1.00 95.69 94 VAL A C 1
ATOM 776 O O . VAL A 1 94 ? 1.669 5.468 2.072 1.00 95.69 94 VAL A O 1
ATOM 779 N N . LEU A 1 95 ? -0.130 4.556 3.031 1.00 96.00 95 LEU A N 1
ATOM 780 C CA . LEU A 1 95 ? -0.652 4.012 1.775 1.00 96.00 95 LEU A CA 1
ATOM 781 C C . LEU A 1 95 ? -1.048 5.103 0.772 1.00 96.00 95 LEU A C 1
ATOM 783 O O . LEU A 1 95 ? -0.875 4.908 -0.432 1.00 96.00 95 LEU A O 1
ATOM 787 N N . LYS A 1 96 ? -1.560 6.256 1.224 1.00 95.94 96 LYS A N 1
ATOM 788 C CA . LYS A 1 96 ? -1.834 7.400 0.335 1.00 95.94 96 LYS A CA 1
ATOM 789 C C . LYS A 1 96 ? -0.555 7.937 -0.291 1.00 95.94 96 LYS A C 1
ATOM 791 O O . LYS A 1 96 ? -0.573 8.266 -1.477 1.00 95.94 96 LYS A O 1
ATOM 796 N N . ASP A 1 97 ? 0.521 8.027 0.480 1.00 94.56 97 ASP A N 1
ATOM 797 C CA . ASP A 1 97 ? 1.804 8.512 -0.021 1.00 94.56 97 ASP A CA 1
ATOM 798 C C . ASP A 1 97 ? 2.396 7.529 -1.034 1.00 94.56 97 ASP A C 1
ATOM 800 O O . ASP A 1 97 ? 2.765 7.938 -2.137 1.00 94.56 97 ASP A O 1
ATOM 804 N N . ILE A 1 98 ? 2.345 6.224 -0.742 1.00 93.94 98 ILE A N 1
ATOM 805 C CA . ILE A 1 98 ? 2.723 5.175 -1.700 1.00 93.94 98 ILE A CA 1
ATOM 806 C C . ILE A 1 98 ? 1.868 5.268 -2.970 1.00 93.94 98 ILE A C 1
ATOM 808 O O . ILE A 1 98 ? 2.404 5.226 -4.074 1.00 93.94 98 ILE A O 1
ATOM 812 N N . ARG A 1 99 ? 0.545 5.441 -2.849 1.00 92.88 99 ARG A N 1
ATOM 813 C CA . ARG A 1 99 ? -0.358 5.580 -4.003 1.00 92.88 99 ARG A CA 1
ATOM 814 C C . ARG A 1 99 ? 0.017 6.778 -4.877 1.00 92.88 99 ARG A C 1
ATOM 816 O O . ARG A 1 99 ? 0.079 6.627 -6.095 1.00 92.88 99 ARG A O 1
ATOM 823 N N . LYS A 1 100 ? 0.267 7.949 -4.282 1.00 90.56 100 LYS A N 1
ATOM 824 C CA . LYS A 1 100 ? 0.700 9.153 -5.016 1.00 90.56 100 LYS A CA 1
ATOM 825 C C . LYS A 1 100 ? 2.035 8.925 -5.717 1.00 90.56 100 LYS A C 1
ATOM 827 O O . LYS A 1 100 ? 2.193 9.283 -6.880 1.00 90.56 100 LYS A O 1
ATOM 832 N N . TYR A 1 101 ? 2.979 8.302 -5.020 1.00 90.06 101 TYR A N 1
ATOM 833 C CA . TYR A 1 101 ? 4.281 7.977 -5.583 1.00 90.06 101 TYR A CA 1
ATOM 834 C C . TYR A 1 101 ? 4.160 7.004 -6.762 1.00 90.06 101 TYR A C 1
ATOM 836 O O . TYR A 1 101 ? 4.737 7.238 -7.822 1.00 90.06 101 TYR A O 1
ATOM 844 N N . LEU A 1 102 ? 3.332 5.964 -6.630 1.00 87.75 102 LEU A N 1
ATOM 845 C CA . LEU A 1 102 ? 3.022 5.050 -7.726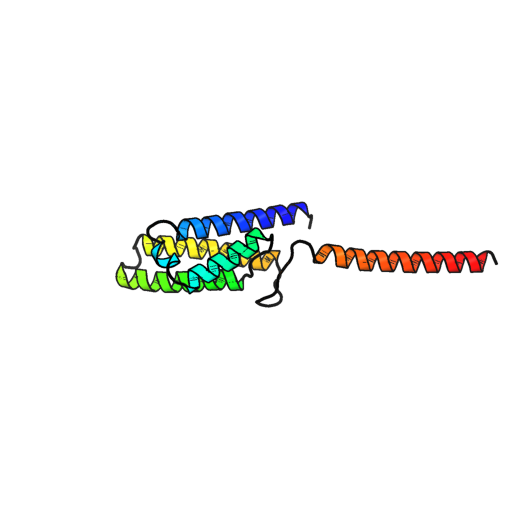 1.00 87.75 102 LEU A CA 1
ATOM 846 C C . LEU A 1 102 ? 2.443 5.810 -8.917 1.00 87.75 102 LEU A C 1
ATOM 848 O O . LEU A 1 102 ? 2.959 5.649 -10.018 1.00 87.75 102 LEU A O 1
ATOM 852 N N . GLN A 1 103 ? 1.447 6.680 -8.720 1.00 86.38 103 GLN A N 1
ATOM 853 C CA . GLN A 1 103 ? 0.885 7.505 -9.801 1.00 86.38 103 GLN A CA 1
ATOM 854 C C . GLN A 1 103 ? 1.967 8.308 -10.535 1.00 86.38 103 GLN A C 1
ATOM 856 O O . GLN A 1 103 ? 1.956 8.371 -11.763 1.00 86.38 103 GLN A O 1
ATOM 861 N N . PHE A 1 104 ? 2.929 8.860 -9.794 1.00 83.88 104 PHE A N 1
ATOM 862 C CA . PHE A 1 104 ? 4.038 9.621 -10.357 1.00 83.88 104 PHE A CA 1
ATOM 863 C C . PHE A 1 104 ? 5.020 8.756 -11.168 1.00 83.88 104 PHE A C 1
ATOM 865 O O . PHE A 1 104 ? 5.349 9.099 -12.305 1.00 83.88 104 PHE A O 1
ATOM 872 N N . VAL A 1 105 ? 5.480 7.632 -10.607 1.00 80.06 105 VAL A N 1
ATOM 873 C CA . VAL A 1 105 ? 6.546 6.801 -11.204 1.00 80.06 105 VAL A CA 1
ATOM 874 C C . VAL A 1 105 ? 6.040 5.930 -12.349 1.00 80.06 105 VAL A C 1
ATOM 876 O O . VAL A 1 105 ? 6.761 5.686 -13.318 1.00 80.06 105 VAL A O 1
ATOM 879 N N . THR A 1 106 ? 4.803 5.453 -12.252 1.00 74.56 106 THR A N 1
ATOM 880 C CA . THR A 1 106 ? 4.281 4.437 -13.170 1.00 74.56 106 THR A CA 1
ATOM 881 C C . THR A 1 106 ? 3.474 5.027 -14.325 1.00 74.56 106 THR A C 1
ATOM 883 O O . THR A 1 106 ? 3.491 4.451 -15.407 1.00 74.56 106 THR A O 1
ATOM 886 N N . ARG A 1 107 ? 2.829 6.194 -14.153 1.00 67.44 107 ARG A N 1
ATOM 887 C CA . ARG A 1 107 ? 1.939 6.797 -15.167 1.00 67.44 107 ARG A CA 1
ATOM 888 C C . ARG A 1 107 ? 0.931 5.787 -15.744 1.00 67.44 107 ARG A C 1
ATOM 890 O O . ARG A 1 107 ? 0.805 5.665 -16.957 1.00 67.44 107 ARG A O 1
ATOM 897 N N . TYR A 1 108 ? 0.254 5.029 -14.878 1.00 63.06 108 TYR A N 1
ATOM 898 C CA . TYR A 1 108 ? -0.860 4.168 -15.290 1.00 63.06 108 TYR A CA 1
ATOM 899 C C . TYR A 1 108 ? -1.881 4.973 -16.114 1.00 63.06 108 TYR A C 1
ATOM 901 O O . TYR A 1 108 ? -2.490 5.893 -15.574 1.00 63.06 108 TYR A O 1
ATOM 909 N N . ASP A 1 109 ? -2.064 4.621 -17.392 1.00 50.62 109 ASP A N 1
ATOM 910 C CA . ASP A 1 109 ? -3.087 5.224 -18.268 1.00 50.62 109 ASP A CA 1
ATOM 911 C C . ASP A 1 109 ? -4.503 4.752 -17.892 1.00 50.62 109 ASP A C 1
ATOM 913 O O . ASP A 1 109 ? -5.481 5.469 -18.083 1.00 50.62 109 ASP A O 1
ATOM 917 N N . CYS A 1 110 ? -4.626 3.539 -17.343 1.00 55.44 110 CYS A N 1
ATOM 918 C CA . CYS A 1 110 ? -5.891 2.952 -16.904 1.00 55.44 110 CYS A CA 1
ATOM 919 C C . CYS A 1 110 ? -5.695 1.924 -15.774 1.00 55.44 110 CYS A C 1
ATOM 921 O O . CYS A 1 110 ? -4.626 1.317 -15.631 1.00 55.44 110 CYS A O 1
ATOM 923 N N . ASP A 1 111 ? -6.739 1.739 -14.958 1.00 50.59 111 ASP A N 1
ATOM 924 C CA . ASP A 1 111 ? -6.779 0.708 -13.917 1.00 50.59 111 ASP A CA 1
ATOM 925 C C . ASP A 1 111 ? -6.712 -0.687 -14.567 1.00 50.59 111 ASP A C 1
ATOM 927 O O . ASP A 1 111 ? -7.495 -1.004 -15.460 1.00 50.59 111 ASP A O 1
ATOM 931 N N . GLY A 1 112 ? -5.755 -1.519 -14.136 1.00 53.03 112 GLY A N 1
ATOM 932 C CA . GLY A 1 112 ? -5.572 -2.891 -14.636 1.00 53.03 112 GLY A CA 1
ATOM 933 C C . GLY A 1 112 ? -4.417 -3.111 -15.623 1.00 53.03 112 GLY A C 1
ATOM 934 O O . GLY A 1 112 ? -4.174 -4.252 -16.013 1.00 53.03 112 GLY A O 1
ATOM 935 N N . CYS A 1 113 ? -3.657 -2.079 -16.014 1.00 57.19 113 CYS A N 1
ATOM 936 C CA . CYS A 1 113 ? -2.410 -2.316 -16.752 1.00 57.19 113 CYS A CA 1
ATOM 937 C C . CYS A 1 113 ? -1.391 -3.108 -15.900 1.00 57.19 113 CYS A C 1
ATOM 939 O O . CYS A 1 113 ? -1.454 -3.133 -14.676 1.00 57.19 113 CYS A O 1
ATOM 941 N N . ILE A 1 114 ? -0.413 -3.759 -16.531 1.00 57.06 114 ILE A N 1
ATOM 942 C CA . ILE A 1 114 ? 0.730 -4.359 -15.825 1.00 57.06 114 ILE A CA 1
ATOM 943 C C . ILE A 1 114 ? 1.980 -3.649 -16.325 1.00 57.06 114 ILE A C 1
ATOM 945 O O . ILE A 1 114 ? 2.407 -3.850 -17.463 1.00 57.06 114 ILE A O 1
ATOM 949 N N . ILE A 1 115 ? 2.577 -2.804 -15.486 1.00 59.22 115 ILE A N 1
ATOM 950 C CA . ILE A 1 115 ? 3.821 -2.120 -15.843 1.00 59.22 115 ILE A CA 1
ATOM 951 C C . ILE A 1 115 ? 4.989 -3.024 -15.463 1.00 59.22 115 ILE A C 1
ATOM 953 O O . ILE A 1 115 ? 5.398 -3.109 -14.305 1.00 59.22 115 ILE A O 1
ATOM 957 N N . ARG A 1 116 ? 5.528 -3.718 -16.472 1.00 53.09 116 ARG A N 1
ATOM 958 C CA . ARG A 1 116 ? 6.808 -4.419 -16.348 1.00 53.09 116 ARG A CA 1
ATOM 959 C C . ARG A 1 116 ? 7.942 -3.401 -16.286 1.00 53.09 116 ARG A C 1
ATOM 961 O O . ARG A 1 116 ? 8.005 -2.511 -17.134 1.00 53.09 116 ARG A O 1
ATOM 968 N N . LEU A 1 117 ? 8.892 -3.609 -15.372 1.00 54.28 117 LEU A N 1
ATOM 969 C CA . LEU A 1 117 ? 10.108 -2.791 -15.249 1.00 54.28 117 LEU A CA 1
ATOM 970 C C . LEU A 1 117 ? 10.918 -2.714 -16.569 1.00 54.28 117 LEU A C 1
ATOM 972 O O . LEU A 1 117 ? 11.660 -1.757 -16.771 1.00 54.28 117 LEU A O 1
ATOM 976 N N . HIS A 1 118 ? 10.731 -3.673 -17.491 1.00 46.84 118 HIS A N 1
ATOM 977 C CA . HIS A 1 118 ? 11.569 -3.836 -18.686 1.00 46.84 118 HIS A CA 1
ATOM 978 C C . HIS A 1 118 ? 10.962 -3.407 -20.040 1.00 46.84 118 HIS A C 1
ATOM 980 O O . HIS A 1 118 ? 11.694 -3.233 -21.007 1.00 46.84 118 HIS A O 1
ATOM 986 N N . ALA A 1 119 ? 9.653 -3.163 -20.161 1.00 45.47 119 ALA A N 1
ATOM 987 C CA . ALA A 1 119 ? 9.026 -3.106 -21.495 1.00 45.47 119 ALA A CA 1
ATOM 988 C C . ALA A 1 119 ? 9.183 -1.773 -22.265 1.00 45.47 119 ALA A C 1
ATOM 990 O O . ALA A 1 119 ? 8.887 -1.717 -23.461 1.00 45.47 119 ALA A O 1
ATOM 991 N N . SER A 1 120 ? 9.617 -0.685 -21.616 1.00 49.25 120 SER A N 1
ATOM 992 C CA . SER A 1 120 ? 9.708 0.634 -22.273 1.00 49.25 120 SER A CA 1
ATOM 993 C C . SER A 1 120 ? 11.087 0.952 -22.860 1.00 49.25 120 SER A C 1
ATOM 995 O O . SER A 1 120 ? 11.199 1.935 -23.596 1.00 49.25 120 SER A O 1
ATOM 997 N N . ALA A 1 121 ? 12.128 0.202 -22.496 1.00 48.94 121 ALA A N 1
ATOM 998 C CA . ALA A 1 121 ? 13.483 0.442 -22.985 1.00 48.94 121 ALA A CA 1
ATOM 999 C C . ALA A 1 121 ? 13.652 -0.170 -24.382 1.00 48.94 121 ALA A C 1
ATOM 1001 O O . ALA A 1 121 ? 13.955 0.548 -25.331 1.00 48.94 121 ALA A O 1
ATOM 1002 N N . GLU A 1 122 ? 13.323 -1.455 -24.538 1.00 50.28 122 GLU A N 1
ATOM 1003 C CA . GLU A 1 122 ? 13.520 -2.203 -25.788 1.00 50.28 122 GLU A CA 1
ATOM 1004 C C . GLU A 1 122 ? 12.806 -1.579 -26.991 1.00 50.28 122 GLU A C 1
ATOM 1006 O O . GLU A 1 122 ? 13.392 -1.454 -28.063 1.00 50.28 122 GLU A O 1
ATOM 1011 N N . ARG A 1 123 ? 11.571 -1.089 -26.810 1.00 54.00 123 ARG A N 1
ATOM 1012 C CA . ARG A 1 123 ? 10.811 -0.465 -27.903 1.00 54.00 123 ARG A CA 1
ATOM 1013 C C . ARG A 1 123 ? 11.498 0.778 -28.471 1.00 54.00 123 ARG A C 1
ATOM 1015 O O . ARG A 1 123 ? 11.439 0.987 -29.674 1.00 54.00 123 ARG A O 1
ATOM 1022 N N . LYS A 1 124 ? 12.161 1.593 -27.640 1.00 54.19 124 LYS A N 1
ATOM 1023 C CA . LYS A 1 124 ? 12.874 2.794 -28.115 1.00 54.19 124 LYS A CA 1
ATOM 1024 C C . LYS A 1 124 ? 14.141 2.440 -28.889 1.00 54.19 124 LYS A C 1
ATOM 1026 O O . LYS A 1 124 ? 14.409 3.073 -29.904 1.00 54.19 124 LYS A O 1
ATOM 1031 N N . TYR A 1 125 ? 14.878 1.421 -28.450 1.00 61.81 125 TYR A N 1
ATOM 1032 C CA . TYR A 1 125 ? 16.063 0.957 -29.173 1.00 61.81 125 TYR A CA 1
ATOM 1033 C C . TYR A 1 125 ? 15.706 0.336 -30.523 1.00 61.81 125 TYR A C 1
ATOM 1035 O O . TYR A 1 125 ? 16.452 0.515 -31.476 1.00 61.81 125 TYR A O 1
ATOM 1043 N N . LEU A 1 126 ? 14.544 -0.313 -30.632 1.00 67.94 126 LEU A N 1
ATOM 1044 C CA . LEU A 1 126 ? 14.072 -0.916 -31.880 1.00 67.94 126 LEU A CA 1
ATOM 1045 C C . LEU A 1 126 ? 13.800 0.133 -32.973 1.00 67.94 126 LEU A C 1
ATOM 1047 O O . LEU A 1 126 ? 14.206 -0.065 -34.113 1.00 67.94 126 LEU A O 1
ATOM 1051 N N . TRP A 1 127 ? 13.192 1.273 -32.621 1.00 71.00 127 TRP A N 1
ATOM 1052 C CA . TRP A 1 127 ? 12.977 2.385 -33.561 1.00 71.00 127 TRP A CA 1
ATOM 1053 C C . TRP A 1 127 ? 14.287 3.049 -33.993 1.00 71.00 127 TRP A C 1
ATOM 1055 O O . TRP A 1 127 ? 14.485 3.279 -35.181 1.00 71.00 127 TRP A O 1
ATOM 1065 N N . ILE A 1 128 ? 15.201 3.296 -33.049 1.00 74.94 128 ILE A N 1
ATOM 1066 C CA . ILE A 1 128 ? 16.522 3.869 -33.354 1.00 74.94 128 ILE A CA 1
ATOM 1067 C C . ILE A 1 128 ? 17.323 2.917 -34.249 1.00 74.94 128 ILE A C 1
ATOM 1069 O O . ILE A 1 128 ? 17.925 3.344 -35.229 1.00 74.94 128 ILE A O 1
ATOM 1073 N N . PHE A 1 129 ? 17.297 1.617 -33.948 1.00 78.94 129 PHE A N 1
ATOM 1074 C CA . PHE A 1 129 ? 17.953 0.597 -34.759 1.00 78.94 129 PHE A CA 1
ATOM 1075 C C . PHE A 1 129 ? 17.387 0.557 -36.183 1.00 78.94 129 PHE A C 1
ATOM 1077 O O . PHE A 1 129 ? 18.155 0.525 -37.141 1.00 78.94 129 PHE A O 1
ATOM 1084 N N . LEU A 1 130 ? 16.059 0.621 -36.333 1.00 83.00 130 LEU A N 1
ATOM 1085 C CA . LEU A 1 130 ? 15.407 0.654 -37.642 1.00 83.00 130 LEU A CA 1
ATOM 1086 C C . LEU A 1 130 ? 15.828 1.888 -38.456 1.00 83.00 130 LEU A C 1
ATOM 1088 O O . LEU A 1 130 ? 16.150 1.754 -39.635 1.00 83.00 130 LEU A O 1
ATOM 1092 N N . GLU A 1 131 ? 15.891 3.069 -37.833 1.00 82.69 131 GLU A N 1
ATOM 1093 C CA . GLU A 1 131 ? 16.367 4.281 -38.510 1.00 82.69 131 GLU A CA 1
ATOM 1094 C C . GLU A 1 131 ? 17.835 4.172 -38.935 1.00 82.69 131 GLU A C 1
ATOM 1096 O O . GLU A 1 131 ? 18.168 4.503 -40.074 1.00 82.69 131 GLU A O 1
ATOM 1101 N N . CYS A 1 132 ? 18.713 3.638 -38.079 1.00 83.31 132 CYS A N 1
ATOM 1102 C CA . CYS A 1 132 ? 20.115 3.414 -38.437 1.00 83.31 132 CYS A CA 1
ATOM 1103 C C . CYS A 1 132 ? 20.267 2.456 -39.629 1.00 83.31 132 CYS A C 1
ATOM 1105 O O . CYS A 1 132 ? 21.096 2.700 -40.506 1.00 83.31 132 CYS A O 1
ATOM 1107 N N . VAL A 1 133 ? 19.461 1.390 -39.690 1.00 88.81 133 VAL A N 1
ATOM 1108 C CA . VAL A 1 133 ? 19.473 0.435 -40.809 1.00 88.81 133 V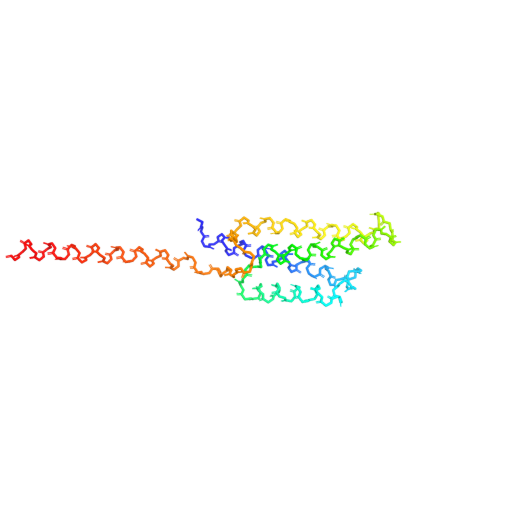AL A CA 1
ATOM 1109 C C . VAL A 1 133 ? 19.011 1.100 -42.108 1.00 88.81 133 VAL A C 1
ATOM 1111 O O . VAL A 1 133 ? 19.644 0.906 -43.145 1.00 88.81 133 VAL A O 1
ATOM 1114 N N . ILE A 1 134 ? 17.960 1.926 -42.065 1.00 88.88 134 ILE A N 1
ATOM 1115 C CA . ILE A 1 134 ? 17.469 2.659 -43.244 1.00 88.88 134 ILE A CA 1
ATOM 1116 C C . ILE A 1 134 ? 18.540 3.623 -43.769 1.00 88.88 134 ILE A C 1
ATOM 1118 O O . ILE A 1 134 ? 18.829 3.620 -44.965 1.00 88.88 134 ILE A O 1
ATOM 1122 N N . VAL A 1 135 ? 19.170 4.405 -42.886 1.00 90.06 135 VAL A N 1
ATOM 1123 C CA . VAL A 1 135 ? 20.251 5.330 -43.267 1.00 90.06 135 VAL A CA 1
ATOM 1124 C C . VAL A 1 135 ? 21.427 4.572 -43.884 1.00 90.06 135 VAL A C 1
ATOM 1126 O O . VAL A 1 135 ? 21.942 4.983 -44.921 1.00 90.06 13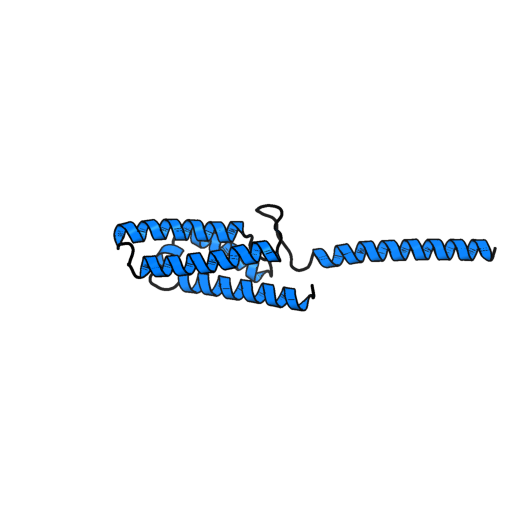5 VAL A O 1
ATOM 1129 N N . PHE A 1 136 ? 21.818 3.435 -43.303 1.00 90.06 136 PHE A N 1
ATOM 1130 C CA . PHE A 1 136 ? 22.911 2.619 -43.830 1.00 90.06 136 PHE A CA 1
ATOM 1131 C C . PHE A 1 136 ? 22.625 2.096 -45.246 1.00 90.06 136 PHE A C 1
ATOM 1133 O O . PHE A 1 136 ? 23.487 2.190 -46.121 1.00 90.06 136 PHE A O 1
ATOM 1140 N N . ILE A 1 137 ? 21.406 1.604 -45.500 1.00 89.75 137 ILE A N 1
ATOM 1141 C CA . ILE A 1 137 ? 20.989 1.141 -46.833 1.00 89.75 137 ILE A CA 1
ATOM 1142 C C . ILE A 1 137 ? 21.015 2.298 -47.839 1.00 89.75 137 ILE A C 1
ATOM 1144 O O . ILE A 1 137 ? 21.544 2.137 -48.938 1.00 89.75 137 ILE A O 1
ATOM 1148 N N . LEU A 1 138 ? 20.502 3.476 -47.468 1.00 89.50 138 LEU A N 1
ATOM 1149 C CA . LEU A 1 138 ? 20.512 4.657 -48.338 1.00 89.50 138 LEU A CA 1
ATOM 1150 C C . LEU A 1 138 ? 21.940 5.104 -48.684 1.00 89.50 138 LEU A C 1
ATOM 1152 O O . LEU A 1 138 ? 22.226 5.389 -49.847 1.00 89.50 138 LEU A O 1
ATOM 1156 N N . CYS A 1 139 ? 22.853 5.110 -47.709 1.00 86.81 139 CYS A N 1
ATOM 1157 C CA . CYS A 1 139 ? 24.265 5.414 -47.945 1.00 86.81 139 CYS A CA 1
ATOM 1158 C C . CYS A 1 139 ? 24.932 4.388 -48.870 1.00 86.81 139 CYS A C 1
ATOM 1160 O O . CYS A 1 139 ? 25.679 4.779 -49.764 1.00 86.81 139 CYS A O 1
ATOM 1162 N N . ALA A 1 140 ? 24.648 3.095 -48.693 1.00 85.69 140 ALA A N 1
ATOM 1163 C CA . ALA A 1 140 ? 25.187 2.048 -49.555 1.00 85.69 140 ALA A CA 1
ATOM 1164 C C . ALA A 1 140 ? 24.692 2.199 -51.003 1.00 85.69 140 ALA A C 1
ATOM 1166 O O . ALA A 1 140 ? 25.497 2.156 -51.930 1.00 85.69 140 ALA A O 1
ATOM 1167 N N . VAL A 1 141 ? 23.393 2.448 -51.206 1.00 87.44 141 VAL A N 1
ATOM 1168 C CA . VAL A 1 141 ? 22.813 2.681 -52.540 1.00 87.44 141 VAL A CA 1
ATOM 1169 C C . VAL A 1 141 ? 23.441 3.903 -53.213 1.00 87.44 141 VAL A C 1
ATOM 1171 O O . VAL A 1 141 ? 23.831 3.820 -54.374 1.00 87.44 141 VAL A O 1
ATOM 1174 N N . LEU A 1 142 ? 23.600 5.015 -52.488 1.00 82.31 142 LEU A N 1
ATOM 1175 C CA . LEU A 1 142 ? 24.266 6.213 -53.011 1.00 82.31 142 LEU A CA 1
ATOM 1176 C C . LEU A 1 142 ? 25.725 5.942 -53.394 1.00 82.31 142 LEU A C 1
ATOM 1178 O O . LEU A 1 142 ? 26.172 6.394 -54.441 1.00 82.31 142 LEU A O 1
ATOM 1182 N N . PHE A 1 143 ? 26.460 5.182 -52.581 1.00 82.81 143 PHE A N 1
ATOM 1183 C CA . PHE A 1 143 ? 27.845 4.819 -52.875 1.00 82.81 143 PHE A CA 1
ATOM 1184 C C . PHE A 1 143 ? 27.959 3.982 -54.155 1.00 82.81 143 PHE A C 1
ATOM 1186 O O . PHE A 1 143 ? 28.802 4.273 -55.001 1.00 82.81 143 PHE A O 1
ATOM 1193 N N . PHE A 1 144 ? 27.073 2.997 -54.341 1.00 79.38 144 PHE A N 1
ATOM 1194 C CA . PHE A 1 144 ? 27.015 2.214 -55.578 1.00 79.38 144 PHE A CA 1
ATOM 1195 C C . PHE A 1 144 ? 26.647 3.072 -56.796 1.00 79.38 144 PHE A C 1
ATOM 1197 O O . PHE A 1 144 ? 27.266 2.910 -57.839 1.00 79.38 144 PHE A O 1
ATOM 1204 N N . LEU A 1 145 ? 25.709 4.016 -56.669 1.00 76.62 145 LEU A N 1
ATOM 1205 C CA . LEU A 1 145 ? 25.318 4.923 -57.760 1.00 76.62 145 LEU A CA 1
ATOM 1206 C C . LEU A 1 145 ? 26.388 5.961 -58.138 1.00 76.62 145 LEU A C 1
ATOM 1208 O O . LEU A 1 145 ? 26.312 6.530 -59.218 1.00 76.62 145 LEU A O 1
ATOM 1212 N N . ILE A 1 146 ? 27.329 6.265 -57.242 1.00 76.06 146 ILE A N 1
ATOM 1213 C CA . ILE A 1 146 ? 28.430 7.207 -57.508 1.00 76.06 146 ILE A CA 1
ATOM 1214 C C . ILE A 1 146 ? 29.629 6.495 -58.152 1.00 76.06 146 ILE A C 1
ATOM 1216 O O . ILE A 1 146 ? 30.398 7.123 -58.877 1.00 76.06 146 ILE A O 1
ATOM 1220 N N . ILE A 1 147 ? 29.823 5.208 -57.850 1.00 70.31 147 ILE A N 1
ATOM 1221 C CA . ILE A 1 147 ? 30.974 4.419 -58.314 1.00 70.31 147 ILE A CA 1
ATOM 1222 C C . ILE A 1 147 ? 30.680 3.647 -59.607 1.00 70.31 147 ILE A C 1
ATOM 1224 O O . ILE A 1 147 ? 31.612 3.410 -60.377 1.00 70.31 147 ILE A O 1
ATOM 1228 N N . CYS A 1 148 ? 29.429 3.244 -59.839 1.00 53.25 148 CYS A N 1
ATOM 1229 C CA . CYS A 1 148 ? 28.970 2.680 -61.111 1.00 53.25 148 CYS A CA 1
ATOM 1230 C C . CYS A 1 148 ? 28.553 3.781 -62.088 1.00 53.25 148 CYS A C 1
ATOM 1232 O O . CYS A 1 148 ? 28.842 3.603 -63.293 1.00 53.25 148 CYS A O 1
#

Foldseek 3Di:
DDLVVLVVLLVVLLVLLVVLVVLCCDPPNVVLCPDPQLVVLSVVCNVCSVVSWHAALVSLVSNLVSLVVVLVVCCVVVNCPDPSNVSSVVSSVSSVVSSVSCCVPPVPPDPPDIDHSPDPPVVVVVVVVVVVVVVVVVVVVVVVVVVD

pLDDT: mean 82.04, std 14.26, range [45.47, 96.81]

Secondary structure (DSSP, 8-state):
--HHHHHHHHHHHHHHHHHHHHHHTSTTTHHHHTSHHHHHHHHHHHHHHHTTBPPPHHHHHHHHHHHHHHHHHHHHHT-TT-HHHHHHHHHHHHHHHHHHHHHHHH--SSTT---BTTHHHHHHHHHHHHHHHHHHHHHHHHHHHHH-